Protein AF-A0A5K1GZ92-F1 (afdb_monomer_lite)

Radius of gyration: 30.02 Å; chains: 1; bounding box: 75×49×94 Å

Organism: NCBI:txid210225

Sequence (157 aa):
VTSYAPGLHGHGAIWRWQLLTGATWSNLPSPSGMMNAIIVPTLKAMKLTIHGGQEVILAAGDQEAVVISPGGSQLASIELPAPPTHALVLDDFSNDGLTDIILVTASGVYGFVQMQQPGVLFFSTLIGSLIVVMAVILISLHMGSAKGKPRAPTDYR

Foldseek 3Di:
DDDDDPDDDPDDDDDDDDDDDPQAEDLDQDPVNDRDQDFDWAWDWDDQFQPDPAIWIWTHHFFKIFTAHPVGHTDDMDGDPGGANYHWDWDPPVPPRGIKIWGDDPVGIDIGDDDDDDDCVVVVVVVVVVVVVVVVVVVCVVVVVVPDDDDDDDDDD

Structure (mmCIF, N/CA/C/O backbone):
data_AF-A0A5K1GZ92-F1
#
_entry.id   AF-A0A5K1GZ92-F1
#
loop_
_atom_site.group_PDB
_atom_site.id
_atom_site.type_symbol
_atom_site.label_atom_id
_atom_site.label_alt_id
_atom_site.label_comp_id
_atom_site.label_asym_id
_atom_site.label_entity_id
_atom_site.label_seq_id
_atom_site.pdbx_PDB_ins_code
_atom_site.Cartn_x
_atom_site.Cartn_y
_atom_site.Cartn_z
_atom_site.occupancy
_atom_site.B_iso_or_equiv
_atom_site.auth_seq_id
_atom_site.auth_comp_id
_atom_site.auth_asym_id
_atom_site.auth_atom_id
_atom_site.pdbx_PDB_model_num
ATOM 1 N N . VAL A 1 1 ? -10.864 7.022 -14.426 1.00 35.56 1 VAL A N 1
ATOM 2 C CA . VAL A 1 1 ? -12.128 6.924 -15.191 1.00 35.56 1 VAL A CA 1
ATOM 3 C C . VAL A 1 1 ? -13.023 5.928 -14.477 1.00 35.56 1 VAL A C 1
ATOM 5 O O . VAL A 1 1 ? -12.757 4.738 -14.537 1.00 35.56 1 VAL A O 1
ATOM 8 N N . THR A 1 2 ? -14.015 6.397 -13.725 1.00 41.03 2 THR A N 1
ATOM 9 C CA . THR A 1 2 ? -15.107 5.547 -13.239 1.00 41.03 2 THR A CA 1
ATOM 10 C C . THR A 1 2 ? -16.095 5.385 -14.386 1.00 41.03 2 THR A C 1
ATOM 12 O O . THR A 1 2 ? -16.654 6.370 -14.858 1.00 41.03 2 THR A O 1
ATOM 15 N N . SER A 1 3 ? -16.310 4.159 -14.858 1.00 38.50 3 SER A N 1
ATOM 16 C CA . SER A 1 3 ? -17.508 3.859 -15.643 1.00 38.50 3 SER A CA 1
ATOM 17 C C . SER A 1 3 ? -18.403 2.960 -14.801 1.00 38.50 3 SER A C 1
ATOM 19 O O . SER A 1 3 ? -18.186 1.761 -14.664 1.00 38.50 3 SER A O 1
ATOM 21 N N . TYR A 1 4 ? -19.377 3.591 -14.154 1.00 49.00 4 TYR A N 1
ATOM 22 C CA . TYR A 1 4 ? -20.564 2.918 -13.657 1.00 49.00 4 TYR A CA 1
ATOM 23 C C . TYR A 1 4 ? -21.662 3.140 -14.697 1.00 49.00 4 TYR A C 1
ATOM 25 O O . TYR A 1 4 ? -22.025 4.280 -14.978 1.00 49.00 4 TYR A O 1
ATOM 33 N N . ALA A 1 5 ? -22.163 2.055 -15.283 1.00 46.78 5 ALA A N 1
ATOM 34 C CA . ALA A 1 5 ? -23.354 2.053 -16.123 1.00 46.78 5 ALA A CA 1
ATOM 35 C C . ALA A 1 5 ? -24.292 0.946 -15.618 1.00 46.78 5 ALA A C 1
ATOM 37 O O . ALA A 1 5 ? -24.147 -0.209 -16.027 1.00 46.78 5 ALA A O 1
ATOM 38 N N . PRO A 1 6 ? -25.236 1.242 -14.707 1.00 50.62 6 PRO A N 1
ATOM 39 C CA . PRO A 1 6 ? -26.291 0.299 -14.400 1.00 50.62 6 PRO A CA 1
ATOM 40 C C . PRO A 1 6 ? -27.325 0.397 -15.522 1.00 50.62 6 PRO A C 1
ATOM 42 O O . PRO A 1 6 ? -27.869 1.468 -15.781 1.00 50.62 6 PRO A O 1
ATOM 45 N N . GLY A 1 7 ? -27.600 -0.717 -16.198 1.00 48.00 7 GLY A N 1
ATOM 46 C CA . GLY A 1 7 ? -28.837 -0.819 -16.975 1.00 48.00 7 GLY A CA 1
ATOM 47 C C . GLY A 1 7 ? -28.801 -1.512 -18.329 1.00 48.00 7 GLY A C 1
ATOM 48 O O . GLY A 1 7 ? -29.839 -1.488 -18.976 1.00 48.00 7 GLY A O 1
ATOM 49 N N . LEU A 1 8 ? -27.705 -2.139 -18.784 1.00 52.62 8 LEU A N 1
ATOM 50 C CA . LEU A 1 8 ? -27.713 -2.719 -20.144 1.00 52.62 8 LEU A CA 1
ATOM 51 C C . LEU A 1 8 ? -27.196 -4.150 -20.329 1.00 52.62 8 LEU A C 1
ATOM 53 O O . LEU A 1 8 ? -27.119 -4.599 -21.468 1.00 52.62 8 LEU A O 1
ATOM 57 N N . HIS A 1 9 ? -26.851 -4.890 -19.275 1.00 51.22 9 HIS A N 1
ATOM 58 C CA . HIS A 1 9 ? -26.324 -6.247 -19.454 1.00 51.22 9 HIS A CA 1
ATOM 59 C C . HIS A 1 9 ? -27.164 -7.269 -18.694 1.00 51.22 9 HIS A C 1
ATOM 61 O O . HIS A 1 9 ? -27.393 -7.129 -17.495 1.00 51.22 9 HIS A O 1
ATOM 67 N N . GLY A 1 10 ? -27.651 -8.264 -19.447 1.00 56.38 10 GLY A N 1
ATOM 68 C CA . GLY A 1 10 ? -28.454 -9.386 -18.972 1.00 56.38 10 GLY A CA 1
ATOM 69 C C . GLY A 1 10 ? -27.737 -10.248 -17.933 1.00 56.38 10 GLY A C 1
ATOM 70 O O . GLY A 1 10 ? -26.662 -9.901 -17.453 1.00 56.38 10 GLY A O 1
ATOM 71 N N . HIS A 1 11 ? -28.346 -11.386 -17.604 1.00 56.94 11 HIS A N 1
ATOM 72 C CA . HIS A 1 11 ? -28.031 -12.311 -16.503 1.00 56.94 11 HIS A CA 1
ATOM 73 C C . HIS A 1 11 ? -26.581 -12.877 -16.398 1.00 56.94 11 HIS A C 1
ATOM 75 O O . HIS A 1 11 ? -26.378 -13.880 -15.724 1.00 56.94 11 HIS A O 1
ATOM 81 N N . GLY A 1 12 ? -25.564 -12.259 -17.011 1.00 63.44 12 GLY A N 1
ATOM 82 C CA . GLY A 1 12 ? -24.146 -12.632 -16.938 1.00 63.44 12 GLY A CA 1
ATOM 83 C C . GLY A 1 12 ? -23.152 -11.464 -16.815 1.00 63.44 12 GLY A C 1
ATOM 84 O O . GLY A 1 12 ? -21.974 -11.648 -17.116 1.00 63.44 12 GLY A O 1
ATOM 85 N N . ALA A 1 13 ? -23.577 -10.260 -16.412 1.00 66.00 13 ALA A N 1
ATOM 86 C CA . ALA A 1 13 ? -22.649 -9.148 -16.187 1.00 66.00 13 ALA A CA 1
ATOM 87 C C . ALA A 1 13 ? -21.744 -9.409 -14.964 1.00 66.00 13 ALA A C 1
ATOM 89 O O . ALA A 1 13 ? -22.216 -9.453 -13.829 1.00 66.00 13 ALA A O 1
ATOM 90 N N . ILE A 1 14 ? -20.437 -9.568 -15.192 1.00 72.12 14 ILE A N 1
ATOM 91 C CA . ILE A 1 14 ? -19.443 -9.719 -14.121 1.00 72.12 14 ILE A CA 1
ATOM 92 C C . ILE A 1 14 ? -19.078 -8.329 -13.604 1.00 72.12 14 ILE A C 1
ATOM 94 O O . ILE A 1 14 ? -18.594 -7.487 -14.363 1.00 72.12 14 ILE A O 1
ATOM 98 N N . TRP A 1 15 ? -19.290 -8.097 -12.309 1.00 70.31 15 TRP A N 1
ATOM 99 C CA . TRP A 1 15 ? -18.890 -6.855 -11.660 1.00 70.31 15 TRP A CA 1
ATOM 100 C C . TRP A 1 15 ? -17.364 -6.720 -11.687 1.00 70.31 15 TRP A C 1
ATOM 102 O O . TRP A 1 15 ? -16.641 -7.585 -11.194 1.00 70.31 15 TRP A O 1
ATOM 112 N N . ARG A 1 16 ? -16.876 -5.639 -12.296 1.00 83.62 16 ARG A N 1
ATOM 113 C CA . ARG A 1 16 ? -15.460 -5.270 -12.321 1.00 83.62 16 ARG A CA 1
ATOM 114 C C . ARG A 1 16 ? -15.328 -3.865 -11.772 1.00 83.62 16 ARG A C 1
ATOM 116 O O . ARG A 1 16 ? -16.107 -2.984 -12.129 1.00 83.62 16 ARG A O 1
ATOM 123 N N . TRP A 1 17 ? -14.327 -3.664 -10.933 1.00 88.94 17 TRP A N 1
ATOM 124 C CA . TRP A 1 17 ? -13.952 -2.350 -10.442 1.00 88.94 17 TRP A CA 1
ATOM 125 C C . TRP A 1 17 ? -12.652 -1.902 -11.105 1.00 88.94 17 TRP A C 1
ATOM 127 O O . TRP A 1 17 ? -11.837 -2.711 -11.548 1.00 88.94 17 TRP A O 1
ATOM 137 N N . GLN A 1 18 ? -12.475 -0.589 -11.178 1.00 90.31 18 GLN A N 1
ATOM 138 C CA . GLN A 1 18 ? -11.238 0.048 -11.597 1.00 90.31 18 GLN A CA 1
ATOM 139 C C . GLN A 1 18 ? -10.960 1.187 -10.625 1.00 90.31 18 GLN A C 1
ATOM 141 O O . GLN A 1 18 ? -11.853 1.980 -10.326 1.00 90.31 18 GLN A O 1
ATOM 146 N N . LEU A 1 19 ? -9.716 1.277 -10.170 1.00 91.25 19 LEU A N 1
ATOM 147 C CA . LEU A 1 19 ? -9.249 2.319 -9.270 1.00 91.25 19 LEU A CA 1
ATOM 148 C C . LEU A 1 19 ? -8.040 3.009 -9.904 1.00 91.25 19 LEU A C 1
ATOM 150 O O . LEU A 1 19 ? -7.139 2.341 -10.406 1.00 91.25 19 LEU A O 1
ATOM 154 N N . LEU A 1 20 ? -8.048 4.341 -9.913 1.00 93.50 20 LEU A N 1
ATOM 155 C CA . LEU A 1 20 ? -6.867 5.135 -10.239 1.00 93.50 20 LEU A CA 1
ATOM 156 C C . LEU A 1 20 ? -6.136 5.429 -8.928 1.00 93.50 20 LEU A C 1
ATOM 158 O O . LEU A 1 20 ? -6.749 5.966 -8.009 1.00 93.50 20 LEU A O 1
ATOM 162 N N . THR A 1 21 ? -4.860 5.074 -8.861 1.00 94.56 21 THR A N 1
ATOM 163 C CA . THR A 1 21 ? -3.977 5.306 -7.711 1.00 94.56 21 THR A CA 1
ATOM 164 C C . THR A 1 21 ? -2.764 6.121 -8.161 1.00 94.56 21 THR A C 1
ATOM 166 O O . THR A 1 21 ? -2.525 6.238 -9.365 1.00 94.56 21 THR A O 1
ATOM 169 N N . GLY A 1 22 ? -1.989 6.679 -7.227 1.00 92.06 22 GLY A N 1
ATOM 170 C CA . GLY A 1 22 ? -0.722 7.339 -7.567 1.00 92.06 22 GLY A CA 1
ATOM 171 C C . GLY A 1 22 ? 0.480 6.390 -7.633 1.00 92.06 22 GLY A C 1
ATOM 172 O O . GLY A 1 22 ? 1.602 6.839 -7.837 1.00 92.06 22 GLY A O 1
ATOM 173 N N . ALA A 1 23 ? 0.258 5.069 -7.573 1.00 94.81 23 ALA A N 1
ATOM 174 C CA . ALA A 1 23 ? 1.275 4.047 -7.834 1.00 94.81 23 ALA A CA 1
ATOM 175 C C . ALA A 1 23 ? 1.630 3.963 -9.337 1.00 94.81 23 ALA A C 1
ATOM 177 O O . ALA A 1 23 ? 1.411 2.947 -9.999 1.00 94.81 23 ALA A O 1
ATOM 178 N N . THR A 1 24 ? 2.141 5.058 -9.896 1.00 94.75 24 THR A N 1
ATOM 179 C CA . THR A 1 24 ? 2.566 5.183 -11.294 1.00 94.75 24 THR A CA 1
ATOM 180 C C . THR A 1 24 ? 4.051 4.885 -11.449 1.00 94.75 24 THR A C 1
ATOM 182 O O . THR A 1 24 ? 4.806 5.007 -10.498 1.00 94.75 24 THR A O 1
ATOM 185 N N . TRP A 1 25 ? 4.505 4.494 -12.637 1.00 93.38 25 TRP A N 1
ATOM 186 C CA . TRP A 1 25 ? 5.933 4.357 -12.936 1.00 93.38 25 TRP A CA 1
ATOM 187 C C . TRP A 1 25 ? 6.179 4.536 -14.436 1.00 93.38 25 TRP A C 1
ATOM 189 O O . TRP A 1 25 ? 5.269 4.372 -15.253 1.00 93.38 25 TRP A O 1
ATOM 199 N N . SER A 1 26 ? 7.421 4.839 -14.812 1.00 89.12 26 SER A N 1
ATOM 200 C CA . SER A 1 26 ? 7.829 4.941 -16.213 1.00 89.12 26 SER A CA 1
ATOM 201 C C . SER A 1 26 ? 9.292 4.548 -16.391 1.00 89.12 26 SER A C 1
ATOM 203 O O . SER A 1 26 ? 10.175 5.139 -15.781 1.00 89.12 26 SER A O 1
ATOM 205 N N . ASN A 1 27 ? 9.548 3.580 -17.272 1.00 88.31 27 ASN A N 1
ATOM 206 C CA . ASN A 1 27 ? 10.896 3.161 -17.674 1.00 88.31 27 ASN A CA 1
ATOM 207 C C . ASN A 1 27 ? 11.210 3.617 -19.107 1.00 88.31 27 ASN A C 1
ATOM 209 O O . ASN A 1 27 ? 11.797 2.871 -19.893 1.00 88.31 27 ASN A O 1
ATOM 213 N N . LEU A 1 28 ? 10.755 4.817 -19.488 1.00 80.12 28 LEU A N 1
ATOM 214 C CA . LEU A 1 28 ? 11.022 5.342 -20.825 1.00 80.12 28 LEU A CA 1
ATOM 215 C C . LEU A 1 28 ? 12.532 5.585 -21.007 1.00 80.12 28 LEU A C 1
ATOM 217 O O . LEU A 1 28 ? 13.167 6.176 -20.128 1.00 80.12 28 LEU A O 1
ATOM 221 N N . PRO A 1 29 ? 13.118 5.153 -22.138 1.00 72.06 29 PRO A N 1
ATOM 222 C CA . PRO A 1 29 ? 14.524 5.397 -22.421 1.00 72.06 29 PRO A CA 1
ATOM 223 C C . PRO A 1 29 ? 14.781 6.904 -22.532 1.00 72.06 29 PRO A C 1
ATOM 225 O O . PRO A 1 29 ? 14.053 7.619 -23.223 1.00 72.06 29 PRO A O 1
ATOM 228 N N . SER A 1 30 ? 15.822 7.391 -21.850 1.00 65.69 30 SER A N 1
ATOM 229 C CA . SER A 1 30 ? 16.204 8.800 -21.937 1.00 65.69 30 SER A CA 1
ATOM 230 C C . SER A 1 30 ? 16.662 9.140 -23.364 1.00 65.69 30 SER A C 1
ATOM 232 O O . SER A 1 30 ? 17.537 8.443 -23.890 1.00 65.69 30 SER A O 1
ATOM 234 N N . PRO A 1 31 ? 16.162 10.230 -23.980 1.00 68.56 31 PRO A N 1
ATOM 235 C CA . PRO A 1 31 ? 16.609 10.681 -25.301 1.00 68.56 31 PRO A CA 1
ATOM 236 C C . PRO A 1 31 ? 18.117 10.960 -25.380 1.00 68.56 31 PRO A C 1
ATOM 238 O O . PRO A 1 31 ? 18.694 10.918 -26.461 1.00 68.56 31 PRO A O 1
ATOM 241 N N . SER A 1 32 ? 18.761 11.248 -24.244 1.00 72.44 32 SER A N 1
ATOM 242 C CA . SER A 1 32 ? 20.191 11.561 -24.153 1.00 72.44 32 SER A CA 1
ATOM 243 C C . SER A 1 32 ? 21.093 10.338 -23.955 1.00 72.44 32 SER A C 1
ATOM 245 O O . SER A 1 32 ? 22.298 10.502 -23.778 1.00 72.44 32 SER A O 1
ATOM 247 N N . GLY A 1 33 ? 20.545 9.117 -23.942 1.00 64.75 33 GLY A N 1
ATOM 248 C CA . GLY A 1 33 ? 21.321 7.893 -23.707 1.00 64.75 33 GLY A CA 1
ATOM 249 C C . GLY A 1 33 ? 21.831 7.728 -22.268 1.00 64.75 33 GLY A C 1
ATOM 250 O O . GLY A 1 33 ? 22.504 6.744 -21.972 1.00 64.75 33 GLY A O 1
ATOM 251 N N . MET A 1 34 ? 21.495 8.647 -21.355 1.00 65.25 34 MET A N 1
ATOM 252 C CA . MET A 1 34 ? 21.714 8.438 -19.923 1.00 65.25 34 MET A CA 1
ATOM 253 C C . MET A 1 34 ? 20.739 7.373 -19.408 1.00 65.25 34 MET A C 1
ATOM 255 O O . MET A 1 34 ? 19.524 7.541 -19.510 1.00 65.25 34 MET A O 1
ATOM 259 N N . MET A 1 35 ? 21.259 6.272 -18.858 1.00 62.28 35 MET A N 1
ATOM 260 C CA . MET A 1 35 ? 20.433 5.277 -18.169 1.00 62.28 35 MET A CA 1
ATOM 261 C C . MET A 1 35 ? 19.862 5.903 -16.895 1.00 62.28 35 MET A C 1
ATOM 263 O O . MET A 1 35 ? 20.586 6.117 -15.925 1.00 62.28 35 MET A O 1
ATOM 267 N N . ASN A 1 36 ? 18.559 6.185 -16.892 1.00 67.25 36 ASN A N 1
ATOM 268 C CA . ASN A 1 36 ? 17.830 6.400 -15.647 1.00 67.25 36 ASN A CA 1
ATOM 269 C C . ASN A 1 36 ? 17.750 5.068 -14.889 1.00 67.25 36 ASN A C 1
ATOM 271 O O . ASN A 1 36 ? 17.739 3.997 -15.503 1.00 67.25 36 ASN A O 1
ATOM 275 N N . ALA A 1 37 ? 17.704 5.132 -13.558 1.00 74.00 37 ALA A N 1
ATOM 276 C CA . ALA A 1 37 ? 17.498 3.944 -12.740 1.00 74.00 37 ALA A CA 1
ATOM 277 C C . ALA A 1 37 ? 16.194 3.247 -13.165 1.00 74.00 37 ALA A C 1
ATOM 279 O O . ALA A 1 37 ? 15.150 3.890 -13.262 1.00 74.00 37 ALA A O 1
ATOM 280 N N . ILE A 1 38 ? 16.274 1.945 -13.452 1.00 87.75 38 ILE A N 1
ATOM 281 C CA . ILE A 1 38 ? 15.106 1.142 -13.821 1.00 87.75 38 ILE A CA 1
ATOM 282 C C . ILE A 1 38 ? 14.234 0.989 -12.578 1.00 87.75 38 ILE A C 1
ATOM 284 O O . ILE A 1 38 ? 14.691 0.489 -11.551 1.00 87.75 38 ILE A O 1
ATOM 288 N N . ILE A 1 39 ? 12.981 1.408 -12.697 1.00 92.56 39 ILE A N 1
ATOM 289 C CA . ILE A 1 39 ? 11.979 1.307 -11.644 1.00 92.56 39 ILE A CA 1
ATOM 290 C C . ILE A 1 39 ? 11.319 -0.063 -11.760 1.00 92.56 39 ILE A C 1
ATOM 292 O O . ILE A 1 39 ? 10.839 -0.442 -12.834 1.00 92.56 39 ILE A O 1
ATOM 296 N N . VAL A 1 40 ? 11.278 -0.806 -10.658 1.00 96.25 40 VAL A N 1
ATOM 297 C CA . VAL A 1 40 ? 10.622 -2.113 -10.587 1.00 96.25 40 VAL A CA 1
ATOM 298 C C . VAL A 1 40 ? 9.311 -1.965 -9.813 1.00 96.25 40 VAL A C 1
ATOM 300 O O . VAL A 1 40 ? 9.323 -1.984 -8.582 1.00 96.25 40 VAL A O 1
ATOM 303 N N . PRO A 1 41 ? 8.168 -1.798 -10.506 1.00 96.19 41 PRO A N 1
ATOM 304 C CA . PRO A 1 41 ? 6.874 -1.688 -9.845 1.00 96.19 41 PRO A CA 1
ATOM 305 C C . PRO A 1 41 ? 6.489 -3.013 -9.185 1.00 96.19 41 PRO A C 1
ATOM 307 O O . PRO A 1 41 ? 6.944 -4.090 -9.580 1.00 96.19 41 PRO A O 1
ATOM 310 N N . THR A 1 42 ? 5.591 -2.948 -8.207 1.00 97.38 42 THR A N 1
ATOM 311 C CA . THR A 1 42 ? 5.056 -4.142 -7.539 1.00 97.38 42 THR A CA 1
ATOM 312 C C . THR A 1 42 ? 3.548 -4.185 -7.680 1.00 97.38 42 THR A C 1
ATOM 314 O O . THR A 1 42 ? 2.879 -3.206 -7.387 1.00 97.38 42 THR A O 1
ATOM 317 N N . LEU A 1 43 ? 3.001 -5.327 -8.089 1.00 96.69 43 LEU A N 1
ATOM 318 C CA . LEU A 1 43 ? 1.574 -5.615 -7.983 1.00 96.69 43 LEU A CA 1
ATOM 319 C C . LEU A 1 43 ? 1.423 -7.017 -7.403 1.00 96.69 43 LEU A C 1
ATOM 321 O O . LEU A 1 43 ? 1.734 -8.002 -8.074 1.00 96.69 43 LEU A O 1
ATOM 325 N N . LYS A 1 44 ? 1.009 -7.111 -6.139 1.00 95.69 44 LYS A N 1
ATOM 326 C CA . LYS A 1 44 ? 1.008 -8.378 -5.404 1.00 95.69 44 LYS A CA 1
ATOM 327 C C . LYS A 1 44 ? -0.138 -8.445 -4.400 1.00 95.69 44 LYS A C 1
ATOM 329 O O . LYS A 1 44 ? -0.429 -7.465 -3.726 1.00 95.69 44 LYS A O 1
ATOM 334 N N . ALA A 1 45 ? -0.769 -9.611 -4.284 1.00 94.62 45 ALA A N 1
ATOM 335 C CA . ALA A 1 45 ? -1.680 -9.895 -3.182 1.00 94.62 45 ALA A CA 1
ATOM 336 C C . ALA A 1 45 ? -0.883 -10.171 -1.897 1.00 94.62 45 ALA A C 1
ATOM 338 O O . ALA A 1 45 ? 0.117 -10.892 -1.916 1.00 94.62 45 ALA A O 1
ATOM 339 N N . MET A 1 46 ? -1.323 -9.591 -0.787 1.00 93.88 46 MET A N 1
ATOM 340 C CA . MET A 1 46 ? -0.709 -9.734 0.527 1.00 93.88 46 MET A CA 1
ATOM 341 C C . MET A 1 46 ? -1.773 -9.849 1.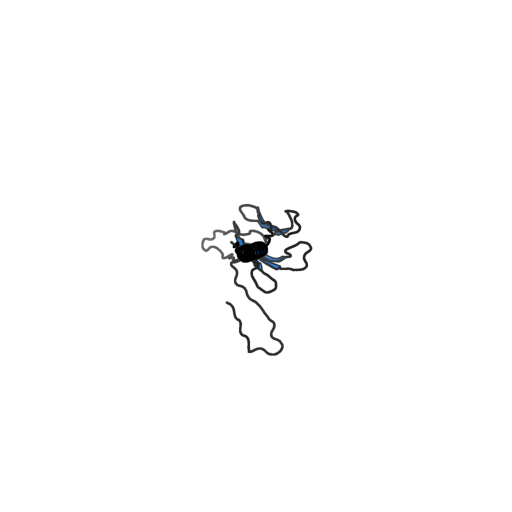608 1.00 93.88 46 MET A C 1
ATOM 343 O O . MET A 1 46 ? -2.902 -9.408 1.428 1.00 93.88 46 MET A O 1
ATOM 347 N N . LYS A 1 47 ? -1.416 -10.406 2.756 1.00 93.69 47 LYS A N 1
ATOM 348 C CA . LYS A 1 47 ? -2.268 -10.365 3.945 1.00 93.69 47 LYS A CA 1
ATOM 349 C C . LYS A 1 47 ? -1.819 -9.196 4.814 1.00 93.69 47 LYS A C 1
ATOM 351 O O . LYS A 1 47 ? -0.646 -8.863 4.805 1.00 93.69 47 LYS A O 1
ATOM 356 N N . LEU A 1 48 ? -2.737 -8.568 5.547 1.00 90.81 48 LEU A N 1
ATOM 357 C CA . LEU A 1 48 ? -2.376 -7.530 6.532 1.00 90.81 48 LEU A CA 1
ATOM 358 C C . LEU A 1 48 ? -1.854 -8.133 7.842 1.00 90.81 48 LEU A C 1
ATOM 360 O O . LEU A 1 48 ? -1.148 -7.485 8.602 1.00 90.81 48 LEU A O 1
ATOM 364 N N . THR A 1 49 ? -2.249 -9.373 8.122 1.00 90.50 49 THR A N 1
ATOM 365 C CA . THR A 1 49 ? -1.799 -10.147 9.279 1.00 90.50 49 THR A CA 1
ATOM 366 C C . THR A 1 49 ? -1.317 -11.495 8.767 1.00 90.50 49 THR A C 1
ATOM 368 O O . THR A 1 49 ? -1.955 -12.084 7.890 1.00 90.50 49 THR A O 1
ATOM 371 N N . ILE A 1 50 ? -0.213 -12.010 9.302 1.00 83.81 50 ILE A N 1
ATOM 372 C CA . ILE A 1 50 ? 0.417 -13.251 8.806 1.00 83.81 50 ILE A CA 1
ATOM 373 C C . ILE A 1 50 ? -0.563 -14.431 8.862 1.00 83.81 50 ILE A C 1
ATOM 375 O O . ILE A 1 50 ? -0.645 -15.253 7.948 1.00 83.81 50 ILE A O 1
ATOM 379 N N . HIS A 1 51 ? -1.378 -14.461 9.916 1.00 81.75 51 HIS A N 1
ATOM 380 C CA . HIS A 1 51 ? -2.394 -15.484 10.165 1.00 81.75 51 HIS A CA 1
ATOM 381 C C . HIS A 1 51 ? -3.793 -15.084 9.664 1.00 81.75 51 HIS A C 1
ATOM 383 O O . HIS A 1 51 ? -4.771 -15.792 9.898 1.00 81.75 51 HIS A O 1
ATOM 389 N N . GLY A 1 52 ? -3.906 -13.949 8.973 1.00 82.31 52 GLY A N 1
ATOM 390 C CA . GLY A 1 52 ? -5.164 -13.423 8.464 1.00 82.31 52 GLY A CA 1
ATOM 391 C C . GLY A 1 52 ? -5.736 -14.236 7.311 1.00 82.31 52 GLY A C 1
ATOM 392 O O . GLY A 1 52 ? -5.016 -14.819 6.494 1.00 82.31 52 GLY A O 1
ATOM 393 N N . GLY A 1 53 ? -7.066 -14.243 7.221 1.00 81.50 53 GLY A N 1
ATOM 394 C CA . GLY A 1 53 ? -7.790 -14.814 6.082 1.00 81.50 53 GLY A CA 1
ATOM 395 C C . GLY A 1 53 ? -8.024 -13.824 4.938 1.00 81.50 53 GLY A C 1
ATOM 396 O O . GLY A 1 53 ? -8.283 -14.250 3.818 1.00 81.50 53 GLY A O 1
ATOM 397 N N . GLN A 1 54 ? -7.945 -12.517 5.202 1.00 85.62 54 GLN A N 1
ATOM 398 C CA . GLN A 1 54 ? -8.243 -11.492 4.206 1.00 85.62 54 GLN A CA 1
ATOM 399 C C . GLN A 1 54 ? -6.975 -11.048 3.478 1.00 85.62 54 GLN A C 1
ATOM 401 O O . GLN A 1 54 ? -6.051 -10.505 4.086 1.00 85.62 54 GLN A O 1
ATOM 406 N N . GLU A 1 55 ? -6.967 -11.255 2.165 1.00 92.69 55 GLU A N 1
ATOM 407 C CA . GLU A 1 55 ? -5.954 -10.709 1.270 1.00 92.69 55 GLU A CA 1
ATOM 408 C C . GLU A 1 55 ? -6.350 -9.301 0.814 1.00 92.69 55 GLU A C 1
ATOM 410 O O . GLU A 1 55 ? -7.526 -8.976 0.649 1.00 92.69 55 GLU A O 1
ATOM 415 N N . VAL A 1 56 ? -5.348 -8.460 0.625 1.00 95.06 56 VAL A N 1
ATOM 416 C CA . VAL A 1 56 ? -5.410 -7.118 0.053 1.00 95.06 56 VAL A CA 1
ATOM 417 C C . VAL A 1 56 ? -4.390 -7.042 -1.078 1.00 95.06 56 VAL A C 1
ATOM 419 O O . VAL A 1 56 ? -3.516 -7.896 -1.207 1.00 95.06 56 VAL A O 1
ATOM 422 N N . ILE A 1 57 ? -4.499 -6.034 -1.929 1.00 96.56 57 ILE A N 1
ATOM 423 C CA . ILE A 1 57 ? -3.615 -5.855 -3.079 1.00 96.56 57 ILE A CA 1
ATOM 424 C C . ILE A 1 57 ? -2.650 -4.720 -2.759 1.00 96.56 57 ILE A C 1
ATOM 426 O O . ILE A 1 57 ? -3.085 -3.611 -2.469 1.00 96.56 57 ILE A O 1
ATOM 430 N N . LEU A 1 58 ? -1.351 -4.982 -2.845 1.00 97.19 58 LEU A N 1
ATOM 431 C CA . LEU A 1 58 ? -0.313 -3.961 -2.835 1.00 97.19 58 LEU A CA 1
ATOM 432 C C . LEU A 1 58 ? 0.047 -3.598 -4.275 1.00 97.19 58 LEU A C 1
ATOM 434 O O . LEU A 1 58 ? 0.442 -4.467 -5.056 1.00 97.19 58 LEU A O 1
ATOM 438 N N . ALA A 1 59 ? -0.063 -2.315 -4.605 1.00 97.56 59 ALA A N 1
ATOM 439 C CA . ALA A 1 59 ? 0.405 -1.735 -5.856 1.00 97.56 59 ALA A CA 1
ATOM 440 C C . ALA A 1 59 ? 1.453 -0.660 -5.549 1.00 97.56 59 ALA A C 1
ATOM 442 O O . ALA A 1 59 ? 1.141 0.294 -4.850 1.00 97.56 59 ALA A O 1
ATOM 443 N N . ALA A 1 60 ? 2.674 -0.789 -6.058 1.00 97.50 60 ALA A N 1
ATOM 444 C CA . ALA A 1 60 ? 3.759 0.161 -5.833 1.00 97.50 60 ALA A CA 1
ATOM 445 C C . ALA A 1 60 ? 4.328 0.677 -7.150 1.00 97.50 60 ALA A C 1
ATOM 447 O O . ALA A 1 60 ? 4.659 -0.112 -8.040 1.00 97.50 60 ALA A O 1
ATOM 448 N N . GLY A 1 61 ? 4.423 1.999 -7.233 1.00 96.06 61 GLY A N 1
ATOM 449 C CA . GLY A 1 61 ? 5.013 2.745 -8.331 1.00 96.06 61 GLY A CA 1
ATOM 450 C C . GLY A 1 61 ? 6.385 3.308 -7.969 1.00 96.06 61 GLY A C 1
ATOM 451 O O . GLY A 1 61 ? 7.156 2.690 -7.240 1.00 96.06 61 GLY A O 1
ATOM 452 N N . ASP A 1 62 ? 6.690 4.483 -8.505 1.00 94.25 62 ASP A N 1
ATOM 453 C CA . ASP A 1 62 ? 7.963 5.179 -8.340 1.00 94.25 62 ASP A CA 1
ATOM 454 C C . ASP A 1 62 ? 8.043 6.023 -7.061 1.00 94.25 62 ASP A C 1
ATOM 456 O O . ASP A 1 62 ? 9.095 6.071 -6.428 1.00 94.25 62 ASP A O 1
ATOM 460 N N . GLN A 1 63 ? 6.940 6.660 -6.676 1.00 95.38 63 GLN A N 1
ATOM 461 C CA . GLN A 1 63 ? 6.850 7.568 -5.530 1.00 95.38 63 GLN A CA 1
ATOM 462 C C . GLN A 1 63 ? 5.798 7.140 -4.510 1.00 95.38 63 GLN A C 1
ATOM 464 O O . GLN A 1 63 ? 5.819 7.609 -3.378 1.00 95.38 63 GLN A O 1
ATOM 469 N N . GLU A 1 64 ? 4.880 6.248 -4.878 1.00 96.88 64 GLU A N 1
ATOM 470 C CA . GLU A 1 64 ? 3.779 5.850 -4.006 1.00 96.88 64 GLU A CA 1
ATOM 471 C C . GLU A 1 64 ? 3.525 4.345 -4.084 1.00 96.88 64 GLU A C 1
ATOM 473 O O . GLU A 1 64 ? 3.518 3.741 -5.163 1.00 96.88 64 GLU A O 1
ATOM 478 N N . ALA A 1 65 ? 3.269 3.743 -2.927 1.00 97.25 65 ALA A N 1
ATOM 479 C CA . ALA A 1 65 ? 2.667 2.428 -2.810 1.00 97.25 65 ALA A CA 1
ATOM 480 C C . ALA A 1 65 ? 1.286 2.529 -2.164 1.00 97.25 65 ALA A C 1
ATOM 482 O O . ALA A 1 65 ? 1.072 3.265 -1.208 1.00 97.25 65 ALA A O 1
ATOM 483 N N . VAL A 1 66 ? 0.331 1.773 -2.688 1.00 97.00 66 VAL A N 1
ATOM 484 C CA . VAL A 1 66 ? -1.075 1.830 -2.308 1.00 97.00 66 VAL A CA 1
ATOM 485 C C . VAL A 1 66 ? -1.563 0.431 -1.975 1.00 97.00 66 VAL A C 1
ATOM 487 O O . VAL A 1 66 ? -1.346 -0.520 -2.727 1.00 97.00 66 VAL A O 1
ATOM 490 N N . VAL A 1 67 ? -2.252 0.318 -0.843 1.00 95.75 67 VAL A N 1
ATOM 491 C CA . VAL A 1 67 ? -2.922 -0.908 -0.408 1.00 95.75 67 VAL A CA 1
ATOM 492 C C . VAL A 1 67 ? -4.398 -0.802 -0.772 1.00 95.75 67 VAL A C 1
ATOM 494 O O . VAL A 1 67 ? -5.062 0.173 -0.421 1.00 95.75 67 VAL A O 1
ATOM 497 N N . ILE A 1 68 ? -4.922 -1.798 -1.477 1.00 95.81 68 ILE A N 1
ATOM 498 C CA . ILE A 1 68 ? -6.264 -1.805 -2.060 1.00 95.81 68 ILE A CA 1
ATOM 499 C C . ILE A 1 68 ? -7.034 -3.010 -1.517 1.00 95.81 68 ILE A C 1
ATOM 501 O O . ILE A 1 68 ? -6.520 -4.127 -1.449 1.00 95.81 68 ILE A O 1
ATOM 505 N N . SER A 1 69 ? -8.287 -2.800 -1.132 1.00 94.12 69 SER A N 1
ATOM 506 C CA . SER A 1 69 ? -9.180 -3.875 -0.716 1.00 94.12 69 SER A CA 1
ATOM 507 C C . SER A 1 69 ? -9.584 -4.755 -1.909 1.00 94.12 69 SER A C 1
ATOM 509 O O . SER A 1 69 ? -9.634 -4.276 -3.044 1.00 94.12 69 SER A O 1
ATOM 511 N N . PRO A 1 70 ? -9.988 -6.017 -1.687 1.00 90.88 70 PRO A N 1
ATOM 512 C CA . PRO A 1 70 ? -10.561 -6.856 -2.747 1.00 90.88 70 PRO A CA 1
ATOM 513 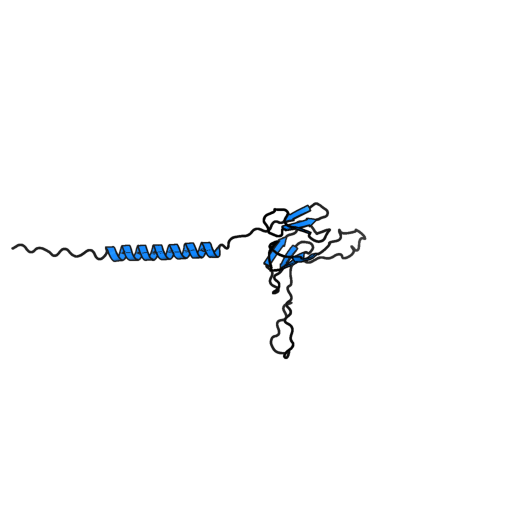C C . PRO A 1 70 ? -11.777 -6.236 -3.454 1.00 90.88 70 PRO A C 1
ATOM 515 O O . PRO A 1 70 ? -12.079 -6.579 -4.597 1.00 90.88 70 PRO A O 1
ATOM 518 N N . GLY A 1 71 ? -12.477 -5.318 -2.775 1.00 90.25 71 GLY A N 1
ATOM 519 C CA . GLY A 1 71 ? -13.618 -4.576 -3.308 1.00 90.25 71 GLY A CA 1
ATOM 520 C C . GLY A 1 71 ? -13.246 -3.344 -4.139 1.00 90.25 71 GLY A C 1
ATOM 521 O O . GLY A 1 71 ? -14.147 -2.646 -4.594 1.00 90.25 71 GLY A O 1
ATOM 522 N N . GLY A 1 72 ? -11.957 -3.050 -4.329 1.00 91.06 72 GLY A N 1
ATOM 523 C CA . GLY A 1 72 ? -11.500 -1.930 -5.155 1.00 91.06 72 GLY A CA 1
ATOM 524 C C . GLY A 1 72 ? -11.462 -0.577 -4.448 1.00 91.06 72 GLY A C 1
ATOM 525 O O . GLY A 1 72 ? -11.472 0.456 -5.115 1.00 91.06 72 GLY A O 1
ATOM 526 N N . SER A 1 73 ? -11.423 -0.557 -3.113 1.00 92.25 73 SER A N 1
ATOM 527 C CA . SER A 1 73 ? -11.231 0.670 -2.329 1.00 92.25 73 SER A CA 1
ATOM 528 C C . SER A 1 73 ? -9.784 0.804 -1.861 1.00 92.25 73 SER A C 1
ATOM 530 O O . SER A 1 73 ? -9.181 -0.173 -1.424 1.00 92.25 73 SER A O 1
ATOM 532 N N . GLN A 1 74 ? -9.232 2.013 -1.888 1.00 94.50 74 GLN A N 1
ATOM 533 C CA . GLN A 1 74 ? -7.931 2.293 -1.282 1.00 94.50 74 GLN A CA 1
ATOM 534 C C . GLN A 1 74 ? -8.035 2.222 0.248 1.00 94.50 74 GLN A C 1
ATOM 536 O O . GLN A 1 74 ? -8.907 2.855 0.840 1.00 94.50 74 GLN A O 1
ATOM 541 N N . LEU A 1 75 ? -7.166 1.429 0.874 1.00 92.44 75 LEU A N 1
ATOM 542 C CA . LEU A 1 75 ? -7.075 1.253 2.326 1.00 92.44 75 LEU A CA 1
ATOM 543 C C . LEU A 1 75 ? -5.990 2.141 2.934 1.00 92.44 75 LEU A C 1
ATOM 545 O O . LEU A 1 75 ? -6.206 2.740 3.982 1.00 92.44 75 LEU A O 1
ATOM 549 N N . ALA A 1 76 ? -4.836 2.224 2.273 1.00 92.88 76 ALA A N 1
ATOM 550 C CA . ALA A 1 76 ? -3.699 3.016 2.721 1.00 92.88 76 ALA A CA 1
ATOM 551 C C . ALA A 1 76 ? -2.845 3.461 1.530 1.00 92.88 76 ALA A C 1
ATOM 553 O O . ALA A 1 76 ? -2.881 2.841 0.466 1.00 92.88 76 ALA A O 1
ATOM 554 N N . SER A 1 77 ? -2.078 4.527 1.737 1.00 94.88 77 SER A N 1
ATOM 555 C CA . SER A 1 77 ? -1.049 5.022 0.824 1.00 94.88 77 SER A CA 1
ATOM 556 C C . SER A 1 77 ? 0.243 5.235 1.608 1.00 94.88 77 SER A C 1
ATOM 558 O O . SER A 1 77 ? 0.207 5.609 2.782 1.00 94.88 77 SER A O 1
ATOM 560 N N . ILE A 1 78 ? 1.363 4.935 0.964 1.00 95.62 78 ILE A N 1
ATOM 561 C CA . ILE A 1 78 ? 2.713 5.001 1.498 1.00 95.62 78 ILE A CA 1
ATOM 562 C C . ILE A 1 78 ? 3.539 5.802 0.499 1.00 95.62 78 ILE A C 1
ATOM 564 O O . ILE A 1 78 ? 3.708 5.386 -0.648 1.00 95.62 78 ILE A O 1
ATOM 568 N N . GLU A 1 79 ? 4.073 6.932 0.941 1.00 96.50 79 GLU A N 1
ATOM 569 C CA . GLU A 1 79 ? 5.019 7.719 0.157 1.00 96.50 79 GLU A CA 1
ATOM 570 C C . GLU A 1 79 ? 6.397 7.046 0.196 1.00 96.50 79 GLU A C 1
ATOM 572 O O . GLU A 1 79 ? 6.946 6.761 1.266 1.00 96.50 79 GLU A O 1
ATOM 577 N N . LEU A 1 80 ? 6.942 6.742 -0.980 1.00 95.75 80 LEU A N 1
ATOM 578 C CA . LEU A 1 80 ? 8.229 6.082 -1.134 1.00 95.75 80 LEU A CA 1
ATOM 579 C C . LEU A 1 80 ? 9.334 7.147 -1.210 1.00 95.75 80 LEU A C 1
ATOM 581 O O . LEU A 1 80 ? 9.289 8.014 -2.082 1.00 95.75 80 LEU A O 1
ATOM 585 N N . PRO A 1 81 ? 10.372 7.079 -0.358 1.00 95.56 81 PRO A N 1
ATOM 586 C CA . PRO A 1 81 ? 11.441 8.078 -0.336 1.00 95.56 81 PRO A CA 1
ATOM 587 C C . PRO A 1 81 ? 12.321 8.059 -1.594 1.00 95.56 81 PRO A C 1
ATOM 589 O O . PRO A 1 81 ? 13.020 9.032 -1.872 1.00 95.56 81 PRO A O 1
ATOM 592 N N . ALA A 1 82 ? 12.332 6.946 -2.332 1.00 94.62 82 ALA A N 1
ATOM 593 C CA . ALA A 1 82 ? 12.995 6.814 -3.622 1.00 94.62 82 ALA A CA 1
ATOM 594 C C . ALA A 1 82 ? 12.395 5.642 -4.426 1.00 94.62 82 ALA A C 1
ATOM 596 O O . ALA A 1 82 ? 11.795 4.743 -3.828 1.00 94.62 82 ALA A O 1
ATOM 597 N N . PRO A 1 83 ? 12.601 5.604 -5.758 1.00 95.06 83 PRO A N 1
ATOM 598 C CA . PRO A 1 83 ? 12.023 4.560 -6.591 1.00 95.06 83 PRO A CA 1
ATOM 599 C C . PRO A 1 83 ? 12.557 3.156 -6.269 1.00 95.06 83 PRO A C 1
ATOM 601 O O . PRO A 1 83 ? 13.765 2.993 -6.038 1.00 95.06 83 PRO A O 1
ATOM 604 N N . PRO A 1 84 ? 11.687 2.128 -6.291 1.00 96.12 84 PRO A N 1
ATOM 605 C CA . PRO A 1 84 ? 12.084 0.748 -6.051 1.00 96.12 84 PRO A CA 1
ATOM 606 C C . PRO A 1 84 ? 12.980 0.221 -7.175 1.00 96.12 84 PRO A C 1
ATOM 608 O O . PRO A 1 84 ? 12.631 0.293 -8.354 1.00 96.12 84 PRO A O 1
ATOM 611 N N . THR A 1 85 ? 14.116 -0.375 -6.808 1.00 95.31 85 THR A N 1
ATOM 612 C CA . THR A 1 85 ? 14.980 -1.133 -7.736 1.00 95.31 85 THR A CA 1
ATOM 613 C C . THR A 1 85 ? 14.615 -2.613 -7.788 1.00 95.31 85 THR A C 1
ATOM 615 O O . THR A 1 85 ? 15.033 -3.324 -8.697 1.00 95.31 85 THR A O 1
ATOM 618 N N . HIS A 1 86 ? 13.835 -3.079 -6.813 1.00 95.62 86 HIS A N 1
ATOM 619 C CA . HIS A 1 86 ? 13.316 -4.437 -6.705 1.00 95.62 86 HIS A CA 1
ATOM 620 C C . HIS A 1 86 ? 11.841 -4.379 -6.319 1.00 95.62 86 HIS A C 1
ATOM 622 O O . HIS A 1 86 ? 11.390 -3.397 -5.728 1.00 95.62 86 HIS A O 1
ATOM 628 N N . ALA A 1 87 ? 11.104 -5.452 -6.606 1.00 96.31 87 ALA A N 1
ATOM 629 C CA . ALA A 1 87 ? 9.751 -5.585 -6.090 1.00 96.31 87 ALA A CA 1
ATOM 630 C C . ALA A 1 87 ? 9.765 -5.494 -4.555 1.00 96.31 87 ALA A C 1
ATOM 632 O O . ALA A 1 87 ? 10.660 -6.047 -3.911 1.00 96.31 87 ALA A O 1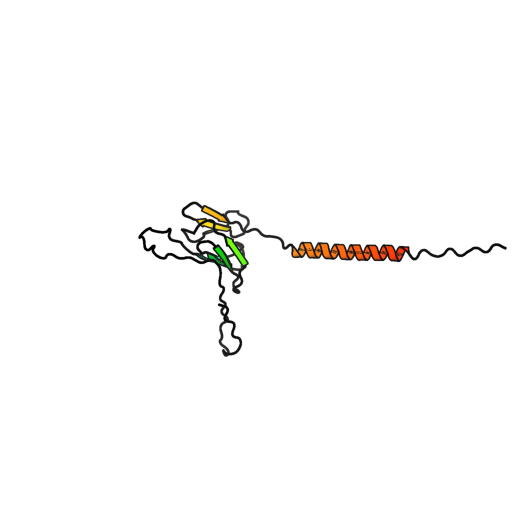
ATOM 633 N N . LEU A 1 88 ? 8.778 -4.804 -3.984 1.00 96.62 88 LEU A N 1
ATOM 634 C CA . LEU A 1 88 ? 8.655 -4.636 -2.541 1.00 96.62 88 LEU A CA 1
ATOM 635 C C . LEU A 1 88 ? 8.593 -6.012 -1.874 1.00 96.62 88 LEU A C 1
ATOM 637 O O . LEU A 1 88 ? 7.847 -6.904 -2.298 1.00 96.62 88 LEU A O 1
ATOM 641 N N . VAL A 1 89 ? 9.395 -6.171 -0.827 1.00 96.38 89 VAL A N 1
ATOM 642 C CA . VAL A 1 89 ? 9.455 -7.403 -0.046 1.00 96.38 89 VAL A CA 1
ATOM 643 C C . VAL A 1 89 ? 8.466 -7.283 1.104 1.00 96.38 89 VAL A C 1
ATOM 645 O O . VAL A 1 89 ? 8.333 -6.226 1.714 1.00 96.38 89 VAL A O 1
ATOM 648 N N . LEU A 1 90 ? 7.738 -8.366 1.350 1.00 94.88 90 LEU A N 1
ATOM 649 C CA . LEU A 1 90 ? 6.701 -8.451 2.369 1.00 94.88 9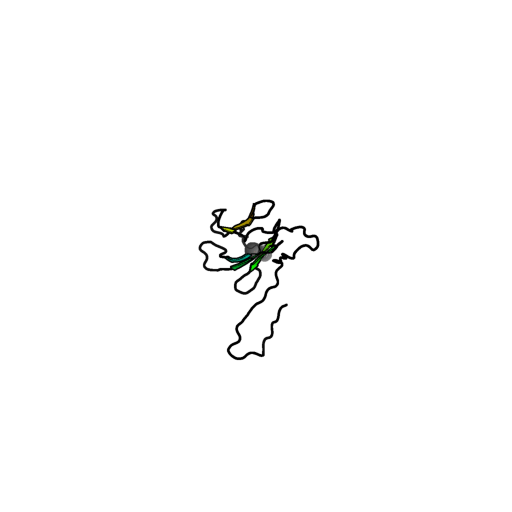0 LEU A CA 1
ATOM 650 C C . LEU A 1 90 ? 7.148 -9.466 3.402 1.00 94.88 90 LEU A C 1
ATOM 652 O O . LEU A 1 90 ? 7.364 -10.623 3.032 1.00 94.88 90 LEU A O 1
ATOM 656 N N . ASP A 1 91 ? 7.293 -9.030 4.645 1.00 93.38 91 ASP A N 1
ATOM 657 C CA . ASP A 1 91 ? 7.743 -9.876 5.747 1.00 93.38 91 ASP A CA 1
ATOM 658 C C . ASP A 1 91 ? 7.332 -9.271 7.094 1.00 93.38 91 ASP A C 1
ATOM 660 O O . ASP A 1 91 ? 6.981 -8.100 7.145 1.00 93.38 91 ASP A O 1
ATOM 664 N N . ASP A 1 92 ? 7.380 -10.039 8.176 1.00 94.19 92 ASP A N 1
ATOM 665 C CA . ASP A 1 92 ? 7.178 -9.535 9.544 1.00 94.19 92 ASP A CA 1
ATOM 666 C C . ASP A 1 92 ? 8.535 -9.359 10.227 1.00 94.19 92 ASP A C 1
ATOM 668 O O . ASP A 1 92 ? 8.983 -10.199 11.011 1.00 94.19 92 ASP A O 1
ATOM 672 N N . PHE A 1 93 ? 9.245 -8.286 9.869 1.00 94.69 93 PHE A N 1
ATOM 673 C CA . PHE A 1 93 ? 10.565 -8.025 10.445 1.00 94.69 93 PHE A CA 1
ATOM 674 C C . PHE A 1 93 ? 10.475 -7.384 11.835 1.00 94.69 93 PHE A C 1
ATOM 676 O O . PHE A 1 93 ? 11.452 -7.424 12.586 1.00 94.69 93 PHE A O 1
ATOM 683 N N . SER A 1 94 ? 9.335 -6.773 12.176 1.00 93.69 94 SER A N 1
ATOM 684 C CA . SER A 1 94 ? 9.067 -6.226 13.509 1.00 93.69 94 SER A CA 1
ATOM 685 C C . SER A 1 94 ? 8.594 -7.286 14.514 1.00 93.69 94 SER A C 1
ATOM 687 O O . SER A 1 94 ? 8.698 -7.068 15.725 1.00 93.69 94 SER A O 1
ATOM 689 N N . ASN A 1 95 ? 8.181 -8.458 14.026 1.00 93.19 95 ASN A N 1
ATOM 690 C CA . ASN A 1 95 ? 7.692 -9.599 14.792 1.00 93.19 95 ASN A CA 1
ATOM 691 C C . ASN A 1 95 ? 6.450 -9.257 15.641 1.00 93.19 95 ASN A C 1
ATOM 693 O O . ASN A 1 95 ? 6.327 -9.691 16.793 1.00 93.19 95 ASN A O 1
ATOM 697 N N . ASP A 1 96 ? 5.543 -8.452 15.081 1.00 91.81 96 ASP A N 1
ATOM 698 C CA . ASP A 1 96 ? 4.276 -8.041 15.701 1.00 91.81 96 ASP A CA 1
ATOM 699 C C . ASP A 1 96 ? 3.049 -8.793 15.137 1.00 91.81 96 ASP A C 1
ATOM 701 O O . ASP A 1 96 ? 1.922 -8.630 15.621 1.00 91.81 96 ASP A O 1
ATOM 705 N N . GLY A 1 97 ? 3.267 -9.679 14.158 1.00 92.06 97 GLY A N 1
ATOM 706 C CA . GLY A 1 97 ? 2.235 -10.472 13.498 1.00 92.06 97 GLY A CA 1
ATOM 707 C C . GLY A 1 97 ? 1.532 -9.761 12.337 1.00 92.06 97 GLY A C 1
ATOM 708 O O . GLY A 1 97 ? 0.623 -10.351 11.725 1.00 92.06 97 GLY A O 1
ATOM 709 N N . LEU A 1 98 ? 1.920 -8.523 12.027 1.00 93.31 98 LEU A N 1
ATOM 710 C CA . LEU A 1 98 ? 1.482 -7.760 10.863 1.00 93.31 98 LEU A CA 1
ATOM 711 C C . LEU A 1 98 ? 2.473 -7.943 9.713 1.00 93.31 98 LEU A C 1
ATOM 713 O O . LEU A 1 98 ? 3.575 -8.452 9.875 1.00 93.31 98 LEU A O 1
ATOM 717 N N . THR A 1 99 ? 2.035 -7.633 8.496 1.00 93.56 99 THR A N 1
ATOM 718 C CA . THR A 1 99 ? 2.931 -7.689 7.337 1.00 93.56 99 THR A CA 1
ATOM 719 C C . THR A 1 99 ? 3.571 -6.331 7.125 1.00 93.56 99 THR A C 1
ATOM 721 O O . THR A 1 99 ? 2.903 -5.380 6.718 1.00 93.56 99 THR A O 1
ATOM 724 N N . ASP A 1 100 ? 4.874 -6.276 7.358 1.00 95.00 100 ASP A N 1
ATOM 725 C CA . ASP A 1 100 ? 5.702 -5.120 7.080 1.00 95.00 100 ASP A CA 1
ATOM 726 C C . ASP A 1 100 ? 6.154 -5.111 5.614 1.00 95.00 100 ASP A C 1
ATOM 728 O O . ASP A 1 100 ? 6.102 -6.110 4.884 1.00 95.00 100 ASP A O 1
ATOM 732 N N . ILE A 1 101 ? 6.589 -3.939 5.162 1.00 96.06 101 ILE A N 1
ATOM 733 C CA . ILE A 1 101 ? 6.991 -3.699 3.778 1.00 96.06 101 ILE A CA 1
ATOM 734 C C . ILE A 1 101 ? 8.438 -3.225 3.757 1.00 96.06 101 ILE A C 1
ATOM 736 O O . ILE A 1 101 ? 8.801 -2.262 4.427 1.00 96.06 101 ILE A O 1
ATOM 740 N N . ILE A 1 102 ? 9.260 -3.860 2.930 1.00 97.12 102 ILE A N 1
ATOM 741 C CA . ILE A 1 102 ? 10.651 -3.479 2.712 1.00 97.12 102 ILE A CA 1
ATOM 742 C C . ILE A 1 102 ? 10.804 -2.951 1.285 1.00 97.12 102 ILE A C 1
ATOM 744 O O . ILE A 1 102 ? 10.496 -3.628 0.299 1.00 97.12 102 ILE A O 1
ATOM 748 N N . LEU A 1 103 ? 11.319 -1.731 1.190 1.00 97.38 103 LEU A N 1
ATOM 749 C CA . LEU A 1 103 ? 11.656 -1.041 -0.044 1.00 97.38 103 LEU A CA 1
ATOM 750 C C . LEU A 1 103 ? 13.172 -1.071 -0.240 1.00 97.38 103 LEU A C 1
ATOM 752 O O . LEU A 1 103 ? 13.923 -0.558 0.589 1.00 97.38 103 LEU A O 1
ATOM 756 N N . VAL A 1 104 ? 13.615 -1.612 -1.372 1.00 96.69 104 VAL A N 1
ATOM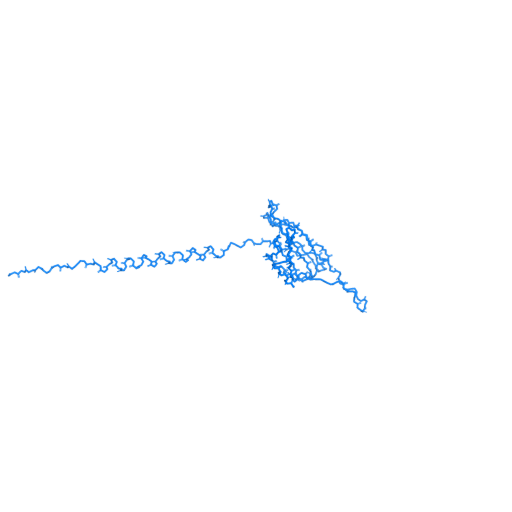 757 C CA . VAL A 1 104 ? 15.018 -1.570 -1.796 1.00 96.69 104 VAL A CA 1
ATOM 758 C C . VAL A 1 104 ? 15.157 -0.531 -2.901 1.00 96.69 104 VAL A C 1
ATOM 760 O O . VAL A 1 104 ? 14.489 -0.622 -3.932 1.00 96.69 104 VAL A O 1
ATOM 763 N N . THR A 1 105 ? 16.023 0.455 -2.691 1.00 94.88 105 THR A N 1
ATOM 764 C CA . THR A 1 105 ? 16.292 1.546 -3.636 1.00 94.88 105 THR A CA 1
ATOM 765 C C . THR A 1 105 ? 17.769 1.541 -4.029 1.00 94.88 105 THR A C 1
ATOM 767 O O . THR A 1 105 ? 18.561 0.732 -3.546 1.00 94.88 105 THR A O 1
ATOM 770 N N . ALA A 1 106 ? 18.171 2.443 -4.925 1.00 92.38 106 ALA A N 1
ATOM 771 C CA . ALA A 1 106 ? 19.586 2.629 -5.251 1.00 92.38 106 ALA A CA 1
ATOM 772 C C . ALA A 1 106 ? 20.390 3.279 -4.105 1.00 92.38 106 ALA A C 1
ATOM 774 O O . ALA A 1 106 ? 21.611 3.147 -4.068 1.00 92.38 106 ALA A O 1
ATOM 775 N N . SER A 1 107 ? 19.723 3.993 -3.190 1.00 91.06 107 SER A N 1
ATOM 776 C CA . SER A 1 107 ? 20.353 4.725 -2.083 1.00 91.06 107 SER A CA 1
ATOM 777 C C . SER A 1 107 ? 20.362 3.956 -0.762 1.00 91.06 107 SER A C 1
ATOM 779 O O . SER A 1 107 ? 21.139 4.300 0.126 1.00 91.06 107 SER A O 1
ATOM 781 N N . GLY A 1 108 ? 19.519 2.933 -0.609 1.00 94.06 108 GLY A N 1
ATOM 782 C CA . GLY A 1 108 ? 19.438 2.160 0.623 1.00 94.06 108 GLY A CA 1
ATOM 783 C C . GLY A 1 108 ? 18.218 1.247 0.698 1.00 94.06 108 GLY A C 1
ATOM 784 O O . GLY A 1 108 ? 17.563 0.955 -0.302 1.00 94.06 108 GLY A O 1
ATOM 785 N N . VAL A 1 109 ? 17.931 0.790 1.915 1.00 97.00 109 VAL A N 1
ATOM 786 C CA . VAL A 1 109 ? 16.789 -0.072 2.234 1.00 97.00 109 VAL A CA 1
ATOM 787 C C . VAL A 1 109 ? 15.940 0.618 3.296 1.00 97.00 109 VAL A C 1
ATOM 789 O O . VAL A 1 109 ? 16.470 1.072 4.309 1.00 97.00 109 VAL A O 1
ATOM 792 N N . TYR A 1 110 ? 14.632 0.690 3.063 1.00 96.94 110 TYR A N 1
ATOM 793 C CA . TYR A 1 110 ? 13.658 1.288 3.973 1.00 96.94 110 TYR A CA 1
ATOM 794 C C . TYR A 1 110 ? 12.651 0.228 4.417 1.00 96.94 110 TYR A C 1
ATOM 796 O O . TYR A 1 110 ? 12.178 -0.553 3.595 1.00 96.94 110 TYR A O 1
ATOM 804 N N . GLY A 1 111 ? 12.320 0.211 5.707 1.00 96.25 111 GLY A N 1
ATOM 805 C CA . GLY A 1 111 ? 11.275 -0.640 6.272 1.00 96.25 111 GLY A CA 1
ATOM 806 C C . GLY A 1 111 ? 10.075 0.198 6.700 1.00 96.25 111 GLY A C 1
ATOM 807 O O . GLY A 1 111 ? 10.239 1.206 7.387 1.00 96.25 111 GLY A O 1
ATOM 808 N N . PHE A 1 112 ? 8.881 -0.226 6.309 1.00 95.38 112 PHE A N 1
ATOM 809 C CA . PHE A 1 112 ? 7.609 0.363 6.705 1.00 95.38 112 PHE A CA 1
ATOM 810 C C . PHE A 1 112 ? 6.853 -0.640 7.565 1.00 95.38 112 PHE A C 1
ATOM 812 O O . PHE A 1 112 ? 6.544 -1.737 7.102 1.00 95.38 112 PHE A O 1
ATOM 819 N N . VAL A 1 113 ? 6.555 -0.236 8.797 1.00 94.19 113 VAL A N 1
ATOM 820 C CA . VAL A 1 113 ? 5.818 -1.049 9.768 1.00 94.19 113 VAL A CA 1
ATOM 821 C C . VAL A 1 113 ? 4.361 -0.613 9.793 1.00 94.19 113 VAL A C 1
ATOM 823 O O . VAL A 1 113 ? 4.058 0.586 9.799 1.00 94.19 113 VAL A O 1
ATOM 826 N N . GLN A 1 114 ? 3.449 -1.580 9.817 1.00 89.69 114 GLN A N 1
ATOM 827 C CA . GLN A 1 114 ? 2.023 -1.297 9.919 1.00 89.69 114 GLN A CA 1
ATOM 828 C C . GLN A 1 114 ? 1.667 -0.846 11.345 1.00 89.69 114 GLN A C 1
ATOM 830 O O . GLN A 1 114 ? 1.880 -1.566 12.309 1.00 89.69 114 GLN A O 1
ATOM 835 N N . MET A 1 115 ? 1.044 0.326 11.501 1.00 82.38 115 MET A N 1
ATOM 836 C CA . MET A 1 115 ? 0.529 0.766 12.805 1.00 82.38 115 MET A CA 1
ATOM 837 C C . MET A 1 115 ? -0.984 0.570 12.887 1.00 82.38 115 MET A C 1
ATOM 839 O O . MET A 1 115 ? -1.741 1.142 12.100 1.00 82.38 115 MET A O 1
ATOM 843 N N . GLN A 1 116 ? -1.452 -0.190 13.878 1.00 75.31 116 GLN A N 1
ATOM 844 C CA . GLN A 1 116 ? -2.869 -0.198 14.235 1.00 75.31 116 GLN A CA 1
ATOM 845 C C . GLN A 1 116 ? -3.194 1.086 14.995 1.00 75.31 116 GLN A C 1
ATOM 847 O O . GLN A 1 116 ? -2.711 1.294 16.105 1.00 75.31 116 GLN A O 1
ATOM 852 N N . GLN A 1 117 ? -4.022 1.951 14.415 1.00 68.81 117 GLN A N 1
ATOM 853 C CA . GLN A 1 117 ? -4.573 3.102 15.125 1.00 68.81 117 GLN A CA 1
ATOM 854 C C . GLN A 1 117 ? -5.967 2.735 15.648 1.00 68.81 117 GLN A C 1
ATOM 856 O O . GLN A 1 117 ? -6.895 2.593 14.845 1.00 68.81 117 GLN A O 1
ATOM 861 N N . PRO A 1 118 ? -6.155 2.564 16.972 1.00 67.19 118 PRO A N 1
ATOM 862 C CA . PRO A 1 118 ? -7.481 2.385 17.546 1.00 67.19 118 PRO A CA 1
ATOM 863 C C . PRO A 1 118 ? -8.350 3.589 17.172 1.00 67.19 118 PRO A C 1
ATOM 865 O O . PRO A 1 118 ? -7.968 4.737 17.398 1.00 67.19 118 PRO A O 1
ATOM 868 N N . GLY A 1 119 ? -9.505 3.336 16.558 1.00 66.44 119 GLY A N 1
ATOM 869 C CA . GLY A 1 119 ? -10.331 4.394 15.984 1.00 66.44 119 GLY A CA 1
ATOM 870 C C . GLY A 1 119 ? -10.764 5.437 17.019 1.00 66.44 119 GLY A C 1
ATOM 871 O O . GLY A 1 119 ? -11.472 5.119 17.976 1.00 66.44 119 GLY A O 1
ATOM 872 N N . VAL A 1 120 ? -10.421 6.705 16.765 1.00 69.56 120 VAL A N 1
ATOM 873 C CA . VAL A 1 120 ? -10.833 7.891 17.548 1.00 69.56 120 VAL A CA 1
ATOM 874 C C . VAL A 1 120 ? -12.355 7.960 17.744 1.00 69.56 120 VAL A C 1
ATOM 876 O O . VAL A 1 120 ? -12.834 8.514 18.732 1.00 69.56 120 VAL A O 1
ATOM 879 N N . LEU A 1 121 ? -13.127 7.355 16.838 1.00 74.88 121 LEU A N 1
ATOM 880 C CA . LEU A 1 121 ? -14.587 7.295 16.902 1.00 74.88 121 LEU A CA 1
ATOM 881 C C . LEU A 1 121 ? -15.094 6.656 18.199 1.00 74.88 121 LEU A C 1
ATOM 883 O O . LEU A 1 121 ? -15.985 7.215 18.836 1.00 74.88 121 LEU A O 1
ATOM 887 N N . PHE A 1 122 ? -14.498 5.545 18.640 1.00 78.69 122 PHE A N 1
ATOM 888 C CA . PHE A 1 122 ? -14.914 4.895 19.885 1.00 78.69 122 PHE A CA 1
ATOM 889 C C . PHE A 1 122 ? -14.666 5.808 21.088 1.00 78.69 122 PHE A C 1
ATOM 891 O O . PHE A 1 122 ? -15.545 5.992 21.929 1.00 78.69 122 PHE A O 1
ATOM 898 N N . PHE A 1 123 ? -13.510 6.469 21.116 1.00 82.00 123 PHE A N 1
ATOM 899 C CA . PHE A 1 123 ? -13.160 7.415 22.170 1.00 82.00 123 PHE A CA 1
ATOM 900 C C . PHE A 1 123 ? -14.092 8.638 22.191 1.00 82.00 123 PHE A C 1
ATOM 902 O O . PHE A 1 123 ? -14.583 9.032 23.249 1.00 82.00 123 PHE A O 1
ATOM 909 N N . SER A 1 124 ? -14.414 9.194 21.020 1.00 87.62 124 SER A N 1
ATOM 910 C CA . SER A 1 124 ? -15.336 10.325 20.885 1.00 87.62 124 SER A CA 1
ATOM 911 C C . SER A 1 124 ? -16.758 9.971 21.328 1.00 87.62 124 SER A C 1
ATOM 913 O O . SER A 1 124 ? -17.363 10.724 22.091 1.00 87.62 124 SER A O 1
ATOM 915 N N . THR A 1 125 ? -17.279 8.804 20.927 1.00 90.12 125 THR A N 1
ATOM 916 C CA . THR A 1 125 ? -18.612 8.351 21.365 1.00 90.12 125 THR A CA 1
ATOM 917 C C . THR A 1 125 ? -18.689 8.138 22.872 1.00 90.12 125 THR A C 1
ATOM 919 O O . THR A 1 125 ? -19.672 8.544 23.494 1.00 90.12 125 THR A O 1
ATOM 922 N N . LEU A 1 126 ? -17.639 7.577 23.479 1.00 91.50 126 LEU A N 1
ATOM 923 C CA . LEU A 1 126 ? -17.566 7.384 24.923 1.00 91.50 126 LEU A CA 1
ATOM 924 C C . LEU A 1 126 ? -17.618 8.730 25.658 1.00 91.50 126 LEU A C 1
ATOM 926 O O . LEU A 1 126 ? -18.465 8.916 26.531 1.00 91.50 126 LEU A O 1
ATOM 930 N N . ILE A 1 127 ? -16.775 9.688 25.265 1.00 94.44 127 ILE A N 1
ATOM 931 C CA . ILE A 1 127 ? -16.758 11.033 25.860 1.00 94.44 127 ILE A CA 1
ATOM 932 C C . ILE A 1 127 ? -18.105 11.730 25.675 1.00 94.44 127 ILE A C 1
ATOM 934 O O . ILE A 1 127 ? -18.645 12.283 26.633 1.00 94.44 127 ILE A O 1
ATOM 938 N N . GLY A 1 128 ? -18.675 11.670 24.470 1.00 95.06 128 GLY A N 1
ATOM 939 C CA . GLY A 1 128 ? -19.989 12.240 24.188 1.00 95.06 128 GLY A CA 1
ATOM 940 C C . GLY A 1 128 ? -21.071 11.657 25.099 1.00 95.06 128 GLY A C 1
ATOM 941 O O . GLY A 1 128 ? -21.833 12.409 25.705 1.00 95.06 128 GLY A O 1
ATOM 942 N N . SER A 1 129 ? -21.091 10.331 25.274 1.00 94.44 129 SER A N 1
ATOM 943 C CA . SER A 1 129 ? -22.04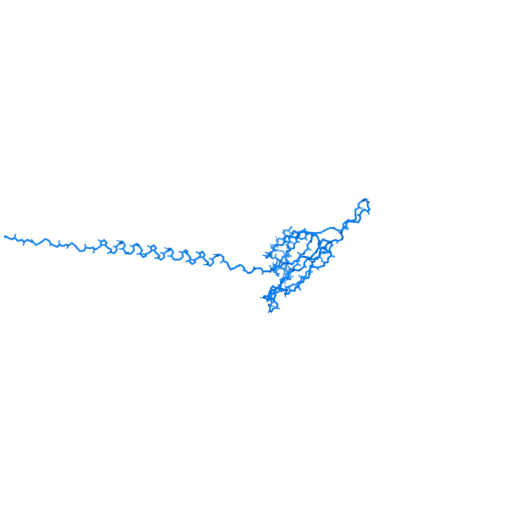0 9.665 26.174 1.00 94.44 129 SER A CA 1
ATOM 944 C C . SER A 1 129 ? -21.872 10.109 27.632 1.00 94.44 129 SER A C 1
ATOM 946 O O . SER A 1 129 ? -22.862 10.382 28.312 1.00 94.44 129 SER A O 1
ATOM 948 N N . LEU A 1 130 ? -20.629 10.272 28.099 1.00 96.62 130 LEU A N 1
ATOM 949 C CA . LEU A 1 130 ? -20.332 10.684 29.468 1.00 96.62 130 LEU A CA 1
ATOM 950 C C . LEU A 1 130 ? -20.796 12.121 29.744 1.00 96.62 130 LEU A C 1
ATOM 952 O O . LEU A 1 130 ? -21.388 12.385 30.791 1.00 96.62 130 LEU A O 1
ATOM 956 N N . ILE A 1 131 ? -20.586 13.038 28.795 1.00 97.31 131 ILE A N 1
ATOM 957 C CA . ILE A 1 131 ? -21.050 14.431 28.893 1.00 97.31 131 ILE A CA 1
ATOM 958 C C . ILE A 1 131 ? -22.577 14.487 29.001 1.00 97.31 131 ILE A C 1
ATOM 960 O O . ILE A 1 131 ? -23.105 15.216 29.842 1.00 97.31 131 ILE A O 1
ATOM 964 N N . VAL A 1 132 ? -23.292 13.691 28.199 1.00 97.25 132 VAL A N 1
ATOM 965 C CA . VAL A 1 132 ? -24.761 13.621 28.252 1.00 97.25 132 VAL A CA 1
ATOM 966 C C . VAL A 1 132 ? -25.235 13.131 29.621 1.00 97.25 132 VAL A C 1
ATOM 968 O O . VAL A 1 132 ? -26.116 13.749 30.218 1.00 97.25 132 VAL A O 1
ATOM 971 N N . VAL A 1 133 ? -24.626 12.071 30.160 1.00 97.12 133 VAL A N 1
ATOM 972 C CA . VAL A 1 133 ? -24.966 11.551 31.496 1.00 97.12 133 VAL A CA 1
ATOM 973 C C . VAL A 1 133 ? -24.719 12.603 32.580 1.00 97.12 133 VAL A C 1
ATOM 975 O O . VAL A 1 133 ? -25.587 12.829 33.424 1.00 97.12 133 VAL A O 1
ATOM 978 N N . MET A 1 134 ? -23.575 13.292 32.538 1.00 96.44 134 MET A N 1
ATOM 979 C CA . MET A 1 134 ? -23.264 14.372 33.479 1.00 96.44 134 MET A CA 1
ATOM 980 C C . MET A 1 134 ? -24.282 15.514 33.401 1.00 96.44 134 MET A C 1
ATOM 982 O O . MET A 1 134 ? -24.735 15.988 34.442 1.00 96.44 134 MET A O 1
ATOM 986 N N . ALA A 1 135 ? -24.698 15.917 32.197 1.00 95.12 135 ALA A N 1
ATOM 987 C CA . ALA A 1 135 ? -25.710 16.954 32.009 1.00 95.12 135 ALA A CA 1
ATOM 988 C C . ALA A 1 135 ? -27.070 16.548 32.603 1.00 95.12 135 ALA A C 1
ATOM 990 O O . ALA A 1 135 ? -27.689 17.337 33.318 1.00 95.12 135 ALA A O 1
ATOM 991 N N . VAL A 1 136 ? -27.513 15.306 32.374 1.00 95.81 136 VAL A N 1
ATOM 992 C CA . VAL A 1 136 ? -28.766 14.778 32.943 1.00 95.81 136 VAL A CA 1
ATOM 993 C C . VAL A 1 136 ? -28.720 14.767 34.471 1.00 95.81 136 VAL A C 1
ATOM 995 O O . VAL A 1 136 ? -29.690 15.171 35.117 1.00 95.81 136 VAL A O 1
ATOM 998 N N . ILE A 1 137 ? -27.595 14.353 35.060 1.00 94.56 137 ILE A N 1
ATOM 999 C CA . ILE A 1 137 ? -27.392 14.354 36.515 1.00 94.56 137 ILE A CA 1
ATOM 1000 C C . ILE A 1 137 ? -27.460 15.782 37.067 1.00 94.56 137 ILE A C 1
ATOM 1002 O O . ILE A 1 137 ? -28.177 16.024 38.037 1.00 94.56 137 ILE A O 1
ATOM 1006 N N . LEU A 1 138 ? -26.780 16.735 36.426 1.00 93.94 138 LEU A N 1
ATOM 1007 C CA . LEU A 1 138 ? -26.770 18.145 36.824 1.00 93.94 138 LEU A CA 1
ATOM 1008 C C . LEU A 1 138 ? -28.174 18.757 36.802 1.00 93.94 138 LEU A C 1
ATOM 1010 O O . LEU A 1 138 ? -28.590 19.374 37.782 1.00 93.94 138 LEU A O 1
ATOM 1014 N N . ILE A 1 139 ? -28.923 18.541 35.716 1.00 92.12 139 ILE A N 1
ATOM 1015 C CA . ILE A 1 139 ? -30.307 19.016 35.579 1.00 92.12 139 ILE A CA 1
ATOM 1016 C C . ILE A 1 139 ? -31.191 18.383 36.661 1.00 92.12 139 ILE A C 1
ATOM 1018 O O . ILE A 1 139 ? -31.945 19.088 37.331 1.00 92.12 139 ILE A O 1
ATOM 1022 N N . SER A 1 140 ? -31.058 17.074 36.888 1.00 89.38 140 SER A N 1
ATOM 1023 C CA . SER A 1 140 ? -31.845 16.345 37.891 1.00 89.38 140 SER A CA 1
ATOM 1024 C C . SER A 1 140 ? -31.555 16.820 39.319 1.00 89.38 140 SER A C 1
ATOM 1026 O O . SER A 1 140 ? -32.483 17.009 40.104 1.00 89.38 140 SER A O 1
ATOM 1028 N N . LEU A 1 141 ? -30.286 17.076 39.654 1.00 87.88 141 LEU A N 1
ATOM 1029 C CA . LEU A 1 141 ? -29.873 17.640 40.944 1.00 87.88 141 LEU A CA 1
ATOM 1030 C C . LEU A 1 141 ? -30.393 19.070 41.132 1.00 87.88 141 LEU A C 1
ATOM 1032 O O . LEU A 1 141 ? -30.919 19.399 42.197 1.00 87.88 141 LEU A O 1
ATOM 1036 N N . HIS A 1 142 ? -30.286 19.918 40.105 1.00 80.38 142 HIS A N 1
ATOM 1037 C CA . HIS A 1 142 ? -30.704 21.317 40.194 1.00 80.38 142 HIS A CA 1
ATOM 1038 C C . HIS A 1 142 ? -32.233 21.458 40.288 1.00 80.38 142 HIS A C 1
ATOM 1040 O O . HIS A 1 142 ? -32.741 22.226 41.104 1.00 80.38 142 HIS A O 1
ATOM 1046 N N . MET A 1 143 ? -32.984 20.657 39.524 1.00 73.62 143 MET A N 1
ATOM 1047 C CA . MET A 1 143 ? -34.451 20.646 39.564 1.00 73.62 143 MET A CA 1
ATOM 1048 C C . MET A 1 143 ? -35.010 19.926 40.800 1.00 73.62 143 MET A C 1
ATOM 1050 O O . MET A 1 143 ? -36.047 20.329 41.326 1.00 73.62 143 MET A O 1
ATOM 1054 N N . GLY A 1 144 ? -34.327 18.890 41.298 1.00 62.31 144 GLY A N 1
ATOM 1055 C CA . GLY A 1 144 ? -34.701 18.187 42.529 1.00 62.31 144 GLY A CA 1
ATOM 1056 C C . GLY A 1 144 ? -34.511 19.032 43.794 1.00 62.31 144 GLY A C 1
ATOM 1057 O O . GLY A 1 144 ? -35.309 18.929 44.723 1.00 62.31 144 GLY A O 1
ATOM 1058 N N . SER A 1 145 ? -33.510 19.919 43.811 1.00 56.56 145 SER A N 1
ATOM 1059 C CA . SER A 1 145 ? -33.235 20.830 44.934 1.00 56.56 145 SER A CA 1
ATOM 1060 C C . SER A 1 145 ? -34.256 21.975 45.053 1.00 56.56 145 SER A C 1
ATOM 1062 O O . SER A 1 145 ? -34.586 22.416 46.154 1.00 56.56 145 SER A O 1
ATOM 1064 N N . ALA A 1 146 ? -34.856 22.408 43.937 1.00 56.16 146 ALA A N 1
ATOM 1065 C CA . ALA A 1 146 ? -35.856 23.482 43.919 1.00 56.16 146 ALA A CA 1
ATOM 1066 C C . ALA A 1 146 ? -37.202 23.111 44.584 1.00 56.16 146 ALA A C 1
ATOM 1068 O O . ALA A 1 146 ? -38.059 23.972 44.773 1.00 56.16 146 ALA A O 1
ATOM 1069 N N . LYS A 1 147 ? -37.399 21.847 44.983 1.00 55.59 147 LYS A N 1
ATOM 1070 C CA . LYS A 1 147 ? -38.609 21.360 45.666 1.00 55.59 147 LYS A CA 1
ATOM 1071 C C . LYS A 1 147 ? -38.414 21.256 47.190 1.00 55.59 147 LYS A C 1
ATOM 1073 O O . LYS A 1 147 ? -38.865 20.309 47.829 1.00 55.59 147 LYS A O 1
ATOM 1078 N N . GLY A 1 148 ? -37.740 22.242 47.787 1.00 55.84 148 GLY A N 1
ATOM 1079 C CA . GLY A 1 148 ? -37.687 22.448 49.236 1.00 55.84 148 GLY A CA 1
ATOM 1080 C C . GLY A 1 148 ? -39.031 22.958 49.771 1.00 55.84 148 GLY A C 1
ATOM 1081 O O . GLY A 1 148 ? -39.430 24.087 49.513 1.00 55.84 148 GLY A O 1
ATOM 1082 N N . LYS A 1 149 ? -39.743 22.088 50.490 1.00 58.97 149 LYS A N 1
ATOM 1083 C CA . LYS A 1 149 ? -41.059 22.263 51.138 1.00 58.97 149 LYS A CA 1
ATOM 1084 C C . LYS A 1 149 ? -41.238 23.650 51.815 1.00 58.97 149 LYS A C 1
ATOM 1086 O O . LYS A 1 149 ? -40.401 23.998 52.650 1.00 58.97 149 LYS A O 1
ATOM 1091 N N . PRO A 1 150 ? -42.329 24.408 51.567 1.00 53.34 150 PRO A N 1
ATOM 1092 C CA . PRO A 1 150 ? -42.619 25.620 52.334 1.00 53.34 150 PRO A CA 1
ATOM 1093 C C . PRO A 1 150 ? -42.885 25.247 53.798 1.00 53.34 150 PRO A C 1
ATOM 1095 O O . PRO A 1 150 ? -43.727 24.390 54.079 1.00 53.34 150 PRO A O 1
ATOM 1098 N N . ARG A 1 151 ? -42.172 25.871 54.743 1.00 61.19 151 ARG A N 1
ATOM 1099 C CA . ARG A 1 151 ? -42.551 25.827 56.163 1.00 61.19 151 ARG A CA 1
ATOM 1100 C C . ARG A 1 151 ? -43.871 26.586 56.316 1.00 61.19 151 ARG A C 1
ATOM 1102 O O . ARG A 1 151 ? -43.937 27.761 55.972 1.00 61.19 151 ARG A O 1
ATOM 1109 N N . ALA A 1 152 ? -44.908 25.901 56.795 1.00 61.50 152 ALA A N 1
ATOM 1110 C CA . ALA A 1 152 ? -46.179 26.530 57.139 1.00 61.50 152 ALA A CA 1
ATOM 1111 C C . ALA A 1 152 ? -45.965 27.561 58.267 1.00 61.50 152 ALA A C 1
ATOM 1113 O O . ALA A 1 152 ? -45.205 27.266 59.196 1.00 61.50 152 ALA A O 1
ATOM 1114 N N . PRO A 1 153 ? -46.601 28.744 58.211 1.00 58.28 153 PRO A N 1
ATOM 1115 C CA . PRO A 1 153 ? -46.544 29.695 59.308 1.00 58.28 153 PRO A CA 1
ATOM 1116 C C . PRO A 1 153 ? -47.376 29.157 60.475 1.00 58.28 153 PRO A C 1
ATOM 1118 O O . PRO A 1 153 ? -48.553 28.835 60.327 1.00 58.28 153 PRO A O 1
ATOM 1121 N N . THR A 1 154 ? -46.747 29.023 61.638 1.00 59.50 154 THR A N 1
ATOM 1122 C CA . THR A 1 154 ? -47.442 28.819 62.909 1.00 59.50 154 THR A CA 1
ATOM 1123 C C . THR A 1 154 ? -48.100 30.131 63.322 1.00 59.50 154 THR A C 1
ATOM 1125 O O . THR A 1 154 ? -47.410 31.039 63.781 1.00 59.50 154 THR A O 1
ATOM 1128 N N . ASP A 1 155 ? -49.420 30.211 63.155 1.00 58.78 155 ASP A N 1
ATOM 1129 C CA . ASP A 1 155 ? -50.272 31.182 63.843 1.00 58.78 155 ASP A CA 1
ATOM 1130 C C . ASP A 1 155 ? -50.207 30.910 65.353 1.00 58.78 155 ASP A C 1
ATOM 1132 O O . ASP A 1 155 ? -50.592 29.831 65.813 1.00 58.78 155 ASP A O 1
ATOM 1136 N N . TYR A 1 156 ? -49.734 31.889 66.124 1.00 51.91 156 TYR A N 1
ATOM 1137 C CA . TYR A 1 156 ? -49.975 31.954 67.561 1.00 51.91 156 TYR A CA 1
ATOM 1138 C C . TYR A 1 156 ? -50.762 33.223 67.880 1.00 51.91 156 TYR A C 1
ATOM 1140 O O . TYR A 1 156 ? -50.456 34.316 67.407 1.00 51.91 156 TYR A O 1
ATOM 1148 N N . ARG A 1 157 ? -51.821 32.965 68.637 1.00 49.88 157 ARG A N 1
ATOM 1149 C CA . ARG A 1 157 ? -52.906 33.824 69.095 1.00 49.88 157 ARG A CA 1
ATOM 1150 C C . ARG A 1 157 ? -52.477 34.728 70.246 1.00 49.88 157 ARG A C 1
ATOM 1152 O O . ARG A 1 157 ? -51.599 34.285 71.019 1.00 49.88 157 ARG A O 1
#

pLDDT: mean 83.56, std 16.17, range [35.56, 97.56]

Secondary structure (DSSP, 8-state):
------SS--TT---------S-----PPPTTS--PPPP--EEEEEESBTT-S-EEEEEE-SSEEEEE-TTS-EEEEEE-SS--SSPPEEE-SS-SSB-EEEEE-SS-EEEEPPP----HHHHHHHHHHHHHHHHHHHHHHHHHHTT--PPPP----